Protein AF-A0A0D0SG64-F1 (afdb_monomer_lite)

Foldseek 3Di:
DVVVVVLVVQQPKKKAFPDDPVLLQVVLVVLVCLLVVLVCLLVVLVPQPAPCCVPPQLVVLSVVLVVLSVQLVQLSVLSNPDDSTDGSCSCCSHLVSNLVSLVVSLVSLVSSLVVLVVVCVVCVVPPRVPSSVVSNVSSVVSNVSSVVVVVVSCVRGVDIDIDD

Radius of gyration: 18.89 Å; chains: 1; bounding box: 47×32×50 Å

Secondary structure (DSSP, 8-state):
-HHHHHHHHHHH-EEE-SS-HHHHHHHHHHHHHHHHHHHHHHHHHHT---GGGGSHHHHHHHHHTHHHHHHHHHHHHHHHHS-SEEEHHHHHHTHHHHHHHHHHHHHHHHHHHHHHHHHHHHTTTSS-HHHHHHHHHHHHHHHHHHHHHHHHHHHHHTT-EEE-

pLDDT: mean 91.22, std 10.04, range [53.56, 98.69]

Sequence (164 aa):
MYRFLNQDLDDLNIYVLNMNQEEKKKSARGNLIYVTGIAILHIAAGFLNQPSSRTFYVVYPYLIVFLPLIYAFLGVVTYYSATTRMSGRQYREGIQRIRRSLLGIMVLKVIGMLLDIVYLIRNFYQGFMEMEIIYLAFHILVIFGIILYGRYYDKTFTNIQIES

Structure (mmCIF, N/CA/C/O backbone):
data_AF-A0A0D0SG64-F1
#
_entry.id   AF-A0A0D0SG64-F1
#
loop_
_atom_site.group_PDB
_atom_site.id
_atom_site.type_symbol
_atom_site.label_atom_id
_atom_site.label_alt_id
_atom_site.label_comp_id
_atom_site.label_asym_id
_atom_site.label_entity_id
_atom_site.label_seq_id
_atom_site.pdbx_PDB_ins_code
_atom_site.Cartn_x
_atom_site.Cartn_y
_atom_site.Cartn_z
_atom_site.occupancy
_atom_site.B_iso_or_equiv
_atom_site.auth_seq_id
_atom_site.auth_comp_id
_atom_site.auth_asym_id
_atom_site.auth_atom_id
_atom_site.pdbx_PDB_model_num
ATOM 1 N N . MET A 1 1 ? -24.611 -19.776 -2.824 1.00 56.31 1 MET A N 1
ATOM 2 C CA . MET A 1 1 ? -25.443 -20.045 -1.630 1.00 56.31 1 MET A CA 1
ATOM 3 C C . MET A 1 1 ? -24.602 -20.209 -0.362 1.00 56.31 1 MET A C 1
ATOM 5 O O . MET A 1 1 ? -24.783 -19.423 0.550 1.00 56.31 1 MET A O 1
ATOM 9 N N . TYR A 1 2 ? -23.605 -21.106 -0.330 1.00 53.56 2 TYR A N 1
ATOM 10 C CA . TYR A 1 2 ? -22.761 -21.349 0.861 1.00 53.56 2 TYR A CA 1
ATOM 11 C C . TYR A 1 2 ? -21.997 -20.111 1.389 1.00 53.56 2 TYR A C 1
ATOM 13 O O . TYR A 1 2 ? -21.959 -19.861 2.586 1.00 53.56 2 TYR A O 1
ATOM 21 N N . ARG A 1 3 ? -21.437 -19.281 0.493 1.00 54.16 3 ARG A N 1
ATOM 22 C CA . ARG A 1 3 ? -20.692 -18.059 0.864 1.00 54.16 3 ARG A CA 1
ATOM 23 C C . ARG A 1 3 ? -21.576 -16.931 1.416 1.00 54.16 3 ARG A C 1
ATOM 25 O O . ARG A 1 3 ? -21.078 -16.119 2.179 1.00 54.16 3 ARG A O 1
ATOM 32 N N . PHE A 1 4 ? -22.852 -16.896 1.025 1.00 58.41 4 PHE A N 1
ATOM 33 C CA . PHE A 1 4 ? -23.814 -15.905 1.518 1.00 58.41 4 PHE A CA 1
ATOM 34 C C . PHE A 1 4 ? -24.265 -16.259 2.939 1.00 58.41 4 PHE A C 1
ATOM 36 O O . PHE A 1 4 ? -24.149 -15.427 3.825 1.00 58.41 4 PHE A O 1
ATOM 43 N N . LEU A 1 5 ? -24.600 -17.531 3.188 1.00 61.16 5 LEU A N 1
ATOM 44 C CA . LEU A 1 5 ? -24.952 -18.021 4.528 1.00 61.16 5 LEU A CA 1
ATOM 45 C C . LEU A 1 5 ? -23.826 -17.807 5.553 1.00 61.16 5 LEU A C 1
ATOM 47 O O . LEU A 1 5 ? -24.082 -17.384 6.674 1.00 61.16 5 LEU A O 1
ATOM 51 N N . ASN A 1 6 ? -22.569 -18.043 5.163 1.00 62.53 6 ASN A N 1
ATOM 52 C CA . ASN A 1 6 ? -21.426 -17.790 6.047 1.00 62.53 6 ASN A CA 1
ATOM 53 C C . ASN A 1 6 ? -21.187 -16.295 6.305 1.00 62.53 6 ASN A C 1
ATOM 55 O O . ASN A 1 6 ? -20.667 -15.926 7.351 1.00 62.53 6 ASN A O 1
ATOM 59 N N . GLN A 1 7 ? -21.543 -15.433 5.351 1.00 62.56 7 GLN A N 1
ATOM 60 C CA . GLN A 1 7 ? -21.392 -13.990 5.499 1.00 62.56 7 GLN A CA 1
ATOM 61 C C . GLN A 1 7 ? -22.436 -13.415 6.462 1.00 62.56 7 GLN A C 1
ATOM 63 O O . GLN A 1 7 ? -22.083 -12.550 7.262 1.00 62.56 7 GLN A O 1
ATOM 68 N N . ASP A 1 8 ? -23.665 -13.934 6.415 1.00 63.44 8 ASP A N 1
ATOM 69 C CA . ASP A 1 8 ? -24.735 -13.589 7.356 1.00 63.44 8 ASP A CA 1
ATOM 70 C C . ASP A 1 8 ? -24.389 -14.054 8.781 1.00 63.44 8 ASP A C 1
ATOM 72 O O . ASP A 1 8 ? -24.575 -13.310 9.740 1.00 63.44 8 ASP A O 1
ATOM 76 N N . LEU A 1 9 ? -23.798 -15.247 8.918 1.00 64.25 9 LEU A N 1
ATOM 77 C CA . LEU A 1 9 ? -23.287 -15.765 10.192 1.00 64.25 9 LEU A CA 1
ATOM 78 C C . LEU A 1 9 ? -22.116 -14.933 10.742 1.00 64.25 9 LEU A C 1
ATOM 80 O O . LEU A 1 9 ? -22.098 -14.607 11.925 1.00 64.25 9 LEU A O 1
ATOM 84 N N . ASP A 1 10 ? -21.163 -14.531 9.895 1.00 68.38 10 ASP A N 1
ATOM 85 C CA . ASP A 1 10 ? -20.060 -13.661 10.319 1.00 68.38 10 ASP A CA 1
ATOM 86 C C . ASP A 1 10 ? -20.539 -12.264 10.731 1.00 68.38 10 ASP A C 1
ATOM 88 O O . ASP A 1 10 ? -19.875 -11.611 11.531 1.00 68.38 10 ASP A O 1
ATOM 92 N N . ASP A 1 11 ? -21.647 -11.766 10.175 1.00 73.06 11 ASP A N 1
ATOM 93 C CA . ASP A 1 11 ? -22.218 -10.467 10.550 1.00 73.06 11 ASP A CA 1
ATOM 94 C C . ASP A 1 11 ? -22.921 -10.473 11.908 1.00 73.06 11 ASP A C 1
ATOM 96 O O . ASP A 1 11 ? -23.037 -9.409 12.521 1.00 73.06 11 ASP A O 1
ATOM 100 N N . LEU A 1 12 ? -23.308 -11.651 12.399 1.00 77.56 12 LEU A N 1
ATOM 101 C CA . LEU A 1 12 ? -23.814 -11.841 13.758 1.00 77.56 12 LEU A CA 1
ATOM 102 C C . LEU A 1 12 ? -22.682 -11.862 14.799 1.00 77.56 12 LEU A C 1
ATOM 104 O O . LEU A 1 12 ? -22.905 -11.466 15.940 1.00 77.56 12 LEU A O 1
ATOM 108 N N . ASN A 1 13 ? -21.465 -12.246 14.401 1.00 85.50 13 ASN A N 1
ATOM 109 C CA . ASN A 1 13 ? -20.309 -12.291 15.293 1.00 85.50 13 ASN A CA 1
ATOM 110 C C . ASN A 1 13 ? -19.803 -10.886 15.663 1.00 85.50 13 ASN A C 1
ATOM 112 O O . ASN A 1 13 ? -19.641 -9.997 14.813 1.00 85.50 13 ASN A O 1
ATOM 116 N N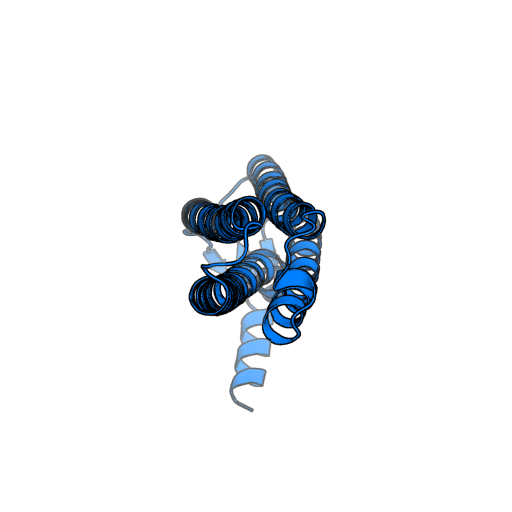 . ILE A 1 14 ? -19.454 -10.713 16.939 1.00 88.06 14 ILE A N 1
ATOM 117 C CA . ILE A 1 14 ? -18.793 -9.514 17.457 1.00 88.06 14 ILE A CA 1
ATOM 118 C C . ILE A 1 14 ? -17.302 -9.808 17.627 1.00 88.06 14 ILE A C 1
ATOM 120 O O . ILE A 1 14 ? -16.891 -10.686 18.382 1.00 88.06 14 ILE A O 1
ATOM 124 N N . TYR A 1 15 ? -16.474 -9.028 16.940 1.00 89.25 15 TYR A N 1
ATOM 125 C CA . TYR A 1 15 ? -15.021 -9.103 17.019 1.00 89.25 15 TYR A CA 1
ATOM 126 C C . TYR A 1 15 ? -14.516 -8.094 18.044 1.00 89.25 15 TYR A C 1
ATOM 128 O O . TYR A 1 15 ? -14.565 -6.879 17.825 1.00 89.25 15 TYR A O 1
ATOM 136 N N . VAL A 1 16 ? -14.007 -8.592 19.165 1.00 90.94 16 VAL A N 1
ATOM 137 C CA . VAL A 1 16 ? -13.481 -7.766 20.250 1.00 90.94 16 VAL A CA 1
ATOM 138 C C . VAL A 1 16 ? -11.969 -7.668 20.129 1.00 90.94 16 VAL A C 1
ATOM 140 O O . VAL A 1 16 ? -11.231 -8.651 20.231 1.00 90.94 16 VAL A O 1
ATOM 143 N N . LEU A 1 17 ? -11.498 -6.448 19.893 1.00 90.81 17 LEU A N 1
ATOM 144 C CA . LEU A 1 17 ? -10.082 -6.127 19.876 1.00 90.81 17 LEU A CA 1
ATOM 145 C C . LEU A 1 17 ? -9.561 -6.134 21.314 1.00 90.81 17 LEU A C 1
ATOM 147 O O . LEU A 1 17 ? -10.031 -5.354 22.142 1.00 90.81 17 LEU A O 1
ATOM 151 N N . ASN A 1 18 ? -8.563 -6.972 21.595 1.00 89.50 18 ASN A N 1
ATOM 152 C CA . ASN A 1 18 ? -7.887 -7.012 22.893 1.00 89.50 18 ASN A CA 1
ATOM 153 C C . ASN A 1 18 ? -6.914 -5.828 23.049 1.00 89.50 18 ASN A C 1
ATOM 155 O O . ASN A 1 18 ? -5.696 -5.997 23.069 1.00 89.50 18 ASN A O 1
ATOM 159 N N . MET A 1 19 ? -7.459 -4.614 23.039 1.00 90.81 19 MET A N 1
ATOM 160 C CA . MET A 1 19 ? -6.730 -3.359 23.185 1.00 90.81 19 MET A CA 1
ATOM 161 C C . MET A 1 19 ? -7.651 -2.288 23.768 1.00 90.81 19 MET A C 1
ATOM 163 O O . MET A 1 19 ? -8.862 -2.283 23.524 1.00 90.81 19 MET A O 1
ATOM 167 N N . ASN A 1 20 ? -7.086 -1.349 24.518 1.00 91.44 20 ASN A N 1
ATOM 168 C CA . ASN A 1 20 ? -7.840 -0.212 25.035 1.00 91.44 20 ASN A CA 1
ATOM 169 C C . ASN A 1 20 ? -8.108 0.844 23.934 1.00 91.44 20 ASN A C 1
ATOM 171 O O . ASN A 1 20 ? -7.627 0.753 22.801 1.00 91.44 20 ASN A O 1
ATOM 175 N N . GLN A 1 21 ? -8.897 1.876 24.251 1.00 89.06 21 GLN A N 1
ATOM 176 C CA . GLN A 1 21 ? -9.258 2.912 23.270 1.00 89.06 21 GLN A CA 1
ATOM 177 C C . GLN A 1 21 ? -8.055 3.737 22.783 1.00 89.06 21 GLN A C 1
ATOM 179 O O . GLN A 1 21 ? -8.030 4.172 21.628 1.00 89.06 21 GLN A O 1
ATOM 184 N N . GLU A 1 22 ? -7.046 3.956 23.628 1.00 91.50 22 GLU A N 1
ATOM 185 C CA . GLU A 1 22 ? -5.834 4.681 23.236 1.00 91.50 22 GLU A CA 1
ATOM 186 C C . GLU A 1 22 ? -4.975 3.858 22.271 1.00 91.50 22 GLU A C 1
ATOM 188 O O . GLU A 1 22 ? -4.530 4.361 21.236 1.00 91.50 22 GLU A O 1
ATOM 193 N N . GLU A 1 23 ? -4.811 2.568 22.548 1.00 93.31 23 GLU A N 1
ATOM 194 C CA . GLU A 1 23 ? -4.131 1.600 21.690 1.00 93.31 23 GLU A CA 1
ATOM 195 C C . GLU A 1 23 ? -4.853 1.433 20.352 1.00 93.31 23 GLU A C 1
ATOM 197 O O . GLU A 1 23 ? -4.206 1.392 19.301 1.00 93.31 23 GLU A O 1
ATOM 202 N N . LYS A 1 24 ? -6.192 1.443 20.351 1.00 94.06 24 LYS A N 1
ATOM 203 C CA . LYS A 1 24 ? -6.994 1.445 19.122 1.00 94.06 24 LYS A CA 1
ATOM 204 C C . LYS A 1 24 ? -6.756 2.702 18.290 1.00 94.06 24 LYS A C 1
ATOM 206 O O . LYS A 1 24 ? -6.564 2.617 17.078 1.00 94.06 24 LYS A O 1
ATOM 211 N N . LYS A 1 25 ? -6.728 3.886 18.910 1.00 94.00 25 LYS A N 1
ATOM 212 C CA . LYS A 1 25 ? -6.402 5.141 18.203 1.00 94.00 25 LYS A CA 1
ATOM 213 C C . LYS A 1 25 ? -4.975 5.114 17.653 1.00 94.00 25 LYS A C 1
ATOM 215 O O . LYS A 1 25 ? -4.749 5.498 16.503 1.00 94.00 25 LYS A O 1
ATOM 220 N N . LYS A 1 26 ? -4.015 4.614 18.438 1.00 95.19 26 LYS A N 1
ATOM 221 C CA . LYS A 1 26 ? -2.617 4.446 18.017 1.00 95.19 26 LYS A CA 1
ATOM 222 C C . LYS A 1 26 ? -2.504 3.484 16.836 1.00 95.19 26 LYS A C 1
ATOM 224 O O . LYS A 1 26 ? -1.782 3.794 15.891 1.00 95.19 26 LYS A O 1
ATOM 229 N N . SER A 1 27 ? -3.225 2.364 16.852 1.00 95.69 27 SER A N 1
ATOM 230 C CA . SER A 1 27 ? -3.217 1.405 15.746 1.00 95.69 27 SER A CA 1
ATOM 231 C C . SER A 1 27 ? -3.947 1.927 14.511 1.00 95.69 27 SER A C 1
ATOM 233 O O . SER A 1 27 ? -3.489 1.697 13.396 1.00 95.69 27 SER A O 1
ATOM 235 N N . ALA A 1 28 ? -5.021 2.703 14.664 1.00 95.50 28 ALA A N 1
ATOM 236 C CA . ALA A 1 28 ? -5.678 3.368 13.539 1.00 95.50 28 ALA A CA 1
ATOM 237 C C . ALA A 1 28 ? -4.733 4.368 12.855 1.00 95.50 28 ALA A C 1
ATOM 239 O O . ALA A 1 28 ? -4.585 4.344 11.633 1.00 95.50 28 ALA A O 1
ATOM 240 N N . ARG A 1 29 ? -4.004 5.169 13.644 1.00 96.19 29 ARG A N 1
ATOM 241 C CA . ARG A 1 29 ? -2.939 6.045 13.134 1.00 96.19 29 ARG A CA 1
ATOM 242 C C . ARG A 1 29 ? -1.807 5.249 12.481 1.00 96.19 29 ARG A C 1
ATOM 244 O O . ARG A 1 29 ? -1.323 5.654 11.433 1.00 96.19 29 ARG A O 1
ATOM 251 N N . GLY A 1 30 ? -1.413 4.115 13.061 1.00 96.94 30 GLY A N 1
ATOM 252 C CA . GLY A 1 30 ? -0.428 3.206 12.468 1.00 96.94 30 GLY A CA 1
ATOM 253 C C . GLY A 1 30 ? -0.852 2.716 11.082 1.00 96.94 30 GLY A C 1
ATOM 254 O O . GLY A 1 30 ? -0.102 2.870 10.124 1.00 96.94 30 GLY A O 1
ATOM 255 N N . ASN A 1 31 ? -2.081 2.206 10.951 1.00 97.69 31 ASN A N 1
ATOM 256 C CA . ASN A 1 31 ? -2.644 1.786 9.665 1.00 97.69 31 ASN A CA 1
ATOM 257 C C . ASN A 1 31 ? -2.664 2.930 8.641 1.00 97.69 31 ASN A C 1
ATOM 259 O O . ASN A 1 31 ? -2.255 2.725 7.501 1.00 97.69 31 ASN A O 1
ATOM 263 N N . LEU A 1 32 ? -3.076 4.135 9.052 1.00 98.31 32 LEU A N 1
ATOM 264 C CA . LEU A 1 32 ? -3.054 5.313 8.185 1.00 98.31 32 LEU A CA 1
ATOM 265 C C . LEU A 1 32 ? -1.634 5.640 7.704 1.00 98.31 32 LEU A C 1
ATOM 267 O O . LEU A 1 32 ? -1.439 5.850 6.513 1.00 98.31 32 LEU A O 1
ATOM 271 N N . ILE A 1 33 ? -0.641 5.642 8.599 1.00 98.19 33 ILE A N 1
ATOM 272 C CA . ILE A 1 33 ? 0.763 5.912 8.247 1.00 98.19 33 ILE A CA 1
ATOM 273 C C . ILE A 1 33 ? 1.268 4.901 7.216 1.00 98.19 33 ILE A C 1
ATOM 275 O O . ILE A 1 33 ? 1.873 5.305 6.226 1.00 98.19 33 ILE A O 1
ATOM 279 N N . TYR A 1 34 ? 1.000 3.607 7.407 1.00 97.88 34 TYR A N 1
ATOM 280 C CA . TYR A 1 34 ? 1.421 2.584 6.450 1.00 97.88 34 TYR A CA 1
ATOM 281 C C . TYR A 1 34 ? 0.755 2.764 5.085 1.00 97.88 34 TYR A C 1
ATOM 283 O O . TYR A 1 34 ? 1.453 2.803 4.076 1.00 97.88 34 TYR A O 1
ATOM 291 N N . VAL A 1 35 ? -0.573 2.908 5.036 1.00 98.56 35 VAL A N 1
ATOM 292 C CA . VAL A 1 35 ? -1.298 3.061 3.763 1.00 98.56 35 VAL A CA 1
ATOM 293 C C . VAL A 1 35 ? -0.859 4.336 3.036 1.00 98.56 35 VAL A C 1
ATOM 295 O O . VAL A 1 35 ? -0.573 4.285 1.841 1.00 98.56 35 VAL A O 1
ATOM 298 N N . THR A 1 36 ? -0.705 5.451 3.752 1.00 98.69 36 THR A N 1
ATOM 299 C CA . THR A 1 36 ? -0.199 6.711 3.189 1.00 98.69 36 THR A CA 1
ATOM 300 C C . THR A 1 36 ? 1.252 6.594 2.726 1.00 98.69 36 THR A C 1
ATOM 302 O O . THR A 1 36 ? 1.579 7.071 1.645 1.00 98.69 36 THR A O 1
ATOM 305 N N . GLY A 1 37 ? 2.127 5.928 3.482 1.00 98.50 37 GLY A N 1
ATOM 306 C CA . GLY A 1 37 ? 3.517 5.700 3.079 1.00 98.50 37 GLY A CA 1
ATOM 307 C C . GLY A 1 37 ? 3.621 4.884 1.789 1.00 98.50 37 GLY A C 1
ATOM 308 O O . GLY A 1 37 ? 4.352 5.259 0.873 1.00 98.50 37 GLY A O 1
ATOM 309 N N . ILE A 1 38 ? 2.824 3.817 1.670 1.00 98.62 38 ILE A N 1
ATOM 310 C CA . ILE A 1 38 ? 2.717 3.026 0.437 1.00 98.62 38 ILE A CA 1
ATOM 311 C C . ILE A 1 38 ? 2.174 3.872 -0.722 1.00 98.62 38 ILE A C 1
ATOM 313 O O . ILE A 1 38 ? 2.702 3.784 -1.832 1.00 98.62 38 ILE A O 1
ATOM 317 N N . ALA A 1 39 ? 1.166 4.717 -0.475 1.00 98.56 39 ALA A N 1
ATOM 318 C CA . ALA A 1 39 ? 0.624 5.632 -1.478 1.00 98.56 39 ALA A CA 1
ATOM 319 C C . ALA A 1 39 ? 1.689 6.608 -1.995 1.00 98.56 39 ALA A C 1
ATOM 321 O O . ALA A 1 39 ? 1.865 6.731 -3.204 1.00 98.56 39 ALA A O 1
ATOM 322 N N . ILE A 1 40 ? 2.431 7.254 -1.090 1.00 98.56 40 ILE A N 1
ATOM 323 C CA . ILE A 1 40 ? 3.489 8.214 -1.428 1.00 98.56 40 ILE A CA 1
ATOM 324 C C . ILE A 1 40 ? 4.568 7.543 -2.272 1.00 98.56 40 ILE A C 1
ATOM 326 O O . ILE A 1 40 ? 4.907 8.066 -3.327 1.00 98.56 40 ILE A O 1
ATOM 330 N N . LEU A 1 41 ? 5.071 6.374 -1.858 1.00 98.19 41 LEU A N 1
ATOM 331 C CA . LEU A 1 41 ? 6.075 5.637 -2.632 1.00 98.19 41 LEU A CA 1
ATOM 332 C C . LEU A 1 41 ? 5.560 5.277 -4.029 1.00 98.19 41 LEU A C 1
ATOM 334 O O . LEU A 1 41 ? 6.269 5.436 -5.019 1.00 98.19 41 LEU A O 1
ATOM 338 N N . HIS A 1 42 ? 4.315 4.811 -4.131 1.00 97.81 42 HIS A N 1
ATOM 339 C CA . HIS A 1 42 ? 3.736 4.451 -5.418 1.00 97.81 42 HIS A CA 1
ATOM 340 C C . HIS A 1 42 ? 3.533 5.658 -6.343 1.00 97.81 42 HIS A C 1
ATOM 342 O O . HIS A 1 42 ? 3.807 5.554 -7.540 1.00 97.81 42 HIS A O 1
ATOM 348 N N . ILE A 1 43 ? 3.062 6.780 -5.802 1.00 97.56 43 ILE A N 1
ATOM 349 C CA . ILE A 1 43 ? 2.854 8.027 -6.539 1.00 97.56 43 ILE A CA 1
ATOM 350 C C . ILE A 1 43 ? 4.202 8.615 -6.969 1.00 97.56 43 ILE A C 1
ATOM 352 O O . ILE A 1 43 ? 4.362 8.950 -8.137 1.00 97.56 43 ILE A O 1
ATOM 356 N N . ALA A 1 44 ? 5.190 8.656 -6.070 1.00 96.94 44 ALA A N 1
ATOM 357 C CA . ALA A 1 44 ? 6.549 9.114 -6.357 1.00 96.94 44 ALA A CA 1
ATOM 358 C C . ALA A 1 44 ? 7.180 8.347 -7.528 1.00 96.94 44 ALA A C 1
ATOM 360 O O . ALA A 1 44 ? 7.766 8.961 -8.414 1.00 96.94 44 ALA A O 1
ATOM 361 N N . ALA A 1 45 ? 6.969 7.029 -7.599 1.00 94.88 45 ALA A N 1
ATOM 362 C CA . ALA A 1 45 ? 7.424 6.220 -8.727 1.00 94.88 45 ALA A CA 1
ATOM 363 C C . ALA A 1 45 ? 6.815 6.650 -10.077 1.00 94.88 45 ALA A C 1
ATOM 365 O O . ALA A 1 45 ? 7.440 6.453 -11.109 1.00 94.88 45 ALA A O 1
ATOM 366 N N . GLY A 1 46 ? 5.608 7.227 -10.092 1.00 92.19 46 GLY A N 1
ATOM 367 C CA . GLY A 1 46 ? 4.972 7.729 -11.318 1.00 92.19 46 GLY A CA 1
ATOM 368 C C . GLY A 1 46 ? 5.477 9.090 -11.784 1.00 92.19 46 GLY A C 1
ATOM 369 O O . GLY A 1 46 ? 5.249 9.455 -12.931 1.00 92.19 46 GLY A O 1
ATOM 370 N N . PHE A 1 47 ? 6.160 9.837 -10.914 1.00 93.50 47 PHE A N 1
ATOM 371 C CA . PHE A 1 47 ? 6.850 11.069 -11.300 1.00 93.50 47 PHE A CA 1
ATOM 372 C C . PHE A 1 47 ? 8.203 10.797 -11.962 1.00 93.50 47 PHE A C 1
ATOM 374 O O . PHE A 1 47 ? 8.802 11.711 -12.530 1.00 93.50 47 PHE A O 1
ATOM 381 N N . LEU A 1 48 ? 8.687 9.553 -11.907 1.00 90.94 48 LEU A N 1
ATOM 382 C CA . LEU A 1 48 ? 9.835 9.141 -12.697 1.00 90.94 48 LEU A CA 1
ATOM 383 C C . LEU A 1 48 ? 9.432 9.133 -14.175 1.00 90.94 48 LEU A C 1
ATOM 385 O O . LEU A 1 48 ? 8.381 8.627 -14.560 1.00 90.94 48 LEU A O 1
ATOM 389 N N . ASN A 1 49 ? 10.270 9.741 -15.010 1.00 87.25 49 ASN A N 1
ATOM 390 C CA . ASN A 1 49 ? 10.078 9.787 -16.457 1.00 87.25 49 ASN A CA 1
ATOM 391 C C . ASN A 1 49 ? 10.946 8.718 -17.133 1.00 87.25 49 ASN A C 1
ATOM 393 O O . ASN A 1 49 ? 11.734 9.014 -18.034 1.00 87.25 49 ASN A O 1
ATOM 397 N N . GLN A 1 50 ? 10.854 7.474 -16.660 1.00 89.44 50 GLN A N 1
ATOM 398 C CA . GLN A 1 50 ? 11.602 6.364 -17.239 1.00 89.44 50 GLN A CA 1
ATOM 399 C C . GLN A 1 50 ? 11.026 5.965 -18.612 1.00 89.44 50 GLN A C 1
ATOM 401 O O . GLN A 1 50 ? 9.816 6.093 -18.835 1.00 89.44 50 GLN A O 1
ATOM 406 N N . PRO A 1 51 ? 11.851 5.499 -19.563 1.00 89.06 51 PRO A N 1
ATOM 407 C CA . PRO A 1 51 ? 11.397 5.054 -20.883 1.00 89.06 51 PRO A CA 1
ATOM 408 C C . PRO A 1 51 ? 10.233 4.047 -20.864 1.00 89.06 51 PRO A C 1
ATOM 410 O O . PRO A 1 51 ? 9.271 4.215 -21.623 1.00 89.06 51 PRO A O 1
ATOM 413 N N . SER A 1 52 ? 10.270 3.067 -19.957 1.00 87.56 52 SER A N 1
ATOM 414 C CA . SER A 1 52 ? 9.283 1.993 -19.812 1.00 87.56 52 SER A CA 1
ATOM 415 C C . SER A 1 52 ? 7.871 2.497 -19.513 1.00 87.56 52 SER A C 1
ATOM 417 O O . SER A 1 52 ? 6.898 1.855 -19.910 1.00 87.56 52 SER A O 1
ATOM 419 N N . SER A 1 53 ? 7.733 3.703 -18.948 1.00 89.06 53 SER A N 1
ATOM 420 C CA . SER A 1 53 ? 6.445 4.369 -18.690 1.00 89.06 53 SER A CA 1
ATOM 421 C C . SER A 1 53 ? 5.614 4.657 -19.947 1.00 89.06 53 SER A C 1
ATOM 423 O O . SER A 1 53 ? 4.441 4.996 -19.844 1.00 89.06 53 SER A O 1
ATOM 425 N N . ARG A 1 54 ? 6.185 4.527 -21.150 1.00 89.19 54 ARG A N 1
ATOM 426 C CA . ARG A 1 54 ? 5.458 4.652 -22.430 1.00 89.19 54 ARG A CA 1
ATOM 427 C C . ARG A 1 54 ? 4.985 3.306 -22.974 1.00 89.19 54 ARG A C 1
ATOM 429 O O . ARG A 1 54 ? 4.364 3.242 -24.031 1.00 89.19 54 ARG A O 1
ATOM 436 N N . THR A 1 55 ? 5.282 2.226 -22.261 1.00 91.94 55 THR A N 1
ATOM 437 C CA . THR A 1 55 ? 5.004 0.865 -22.698 1.00 91.94 55 THR A CA 1
ATOM 438 C C . THR A 1 55 ? 3.751 0.340 -22.021 1.00 91.94 55 THR A C 1
ATOM 440 O O . THR A 1 55 ? 3.668 0.282 -20.795 1.00 91.94 55 THR A O 1
ATOM 443 N N . PHE A 1 56 ? 2.785 -0.099 -22.833 1.00 91.12 56 PHE A N 1
ATOM 444 C CA . PHE A 1 56 ? 1.479 -0.590 -22.381 1.00 91.12 56 PHE A CA 1
ATOM 445 C C . PHE A 1 56 ? 1.591 -1.528 -21.169 1.00 91.12 56 PHE A C 1
ATOM 447 O O . PHE A 1 56 ? 1.026 -1.262 -20.111 1.00 91.12 56 PHE A O 1
ATOM 454 N N . TYR A 1 57 ? 2.375 -2.600 -21.282 1.00 89.81 57 TYR A N 1
ATOM 455 C CA . TYR A 1 57 ? 2.425 -3.629 -20.245 1.00 89.81 57 TYR A CA 1
ATOM 456 C C . TYR A 1 57 ? 3.069 -3.160 -18.929 1.00 89.81 57 TYR A C 1
ATOM 458 O O . TYR A 1 57 ? 2.913 -3.843 -17.928 1.00 89.81 57 TYR A O 1
ATOM 466 N N . VAL A 1 58 ? 3.742 -2.006 -18.887 1.00 92.00 58 VAL A N 1
ATOM 467 C CA . VAL A 1 58 ? 4.273 -1.409 -17.646 1.00 92.00 58 VAL A CA 1
ATOM 468 C C . VAL A 1 58 ? 3.261 -0.435 -17.036 1.00 92.00 58 VAL A C 1
ATOM 470 O O . VAL A 1 58 ? 3.009 -0.458 -15.829 1.00 92.00 58 VAL A O 1
ATOM 473 N N . VAL A 1 59 ? 2.604 0.371 -17.875 1.00 93.69 59 VAL A N 1
ATOM 474 C CA . VAL A 1 59 ? 1.653 1.406 -17.438 1.00 93.69 59 VAL A CA 1
ATOM 475 C C . VAL A 1 59 ? 0.406 0.819 -16.784 1.00 93.69 59 VAL A C 1
ATOM 477 O O . VAL A 1 59 ? -0.033 1.313 -15.747 1.00 93.69 59 VAL A O 1
ATOM 480 N N . TYR A 1 60 ? -0.184 -0.236 -17.348 1.00 94.00 60 TYR A N 1
ATOM 481 C CA . TYR A 1 60 ? -1.440 -0.771 -16.808 1.00 94.00 60 TYR A CA 1
ATOM 482 C C . TYR A 1 60 ? -1.291 -1.365 -15.404 1.00 94.00 60 TYR A C 1
ATOM 484 O O . TYR A 1 60 ? -2.075 -0.984 -14.533 1.00 94.00 60 TYR A O 1
ATOM 492 N N . PRO A 1 61 ? -0.294 -2.223 -15.113 1.00 94.12 61 PRO A N 1
ATOM 493 C CA . PRO A 1 61 ? -0.041 -2.662 -13.744 1.00 94.12 61 PRO A CA 1
ATOM 494 C C . PRO A 1 61 ? 0.160 -1.496 -12.773 1.00 94.12 61 PRO A C 1
ATOM 496 O O . PRO A 1 61 ? -0.363 -1.544 -11.662 1.00 94.12 61 PRO A O 1
ATOM 499 N N . TYR A 1 62 ? 0.855 -0.433 -13.196 1.00 95.31 62 TYR A N 1
ATOM 500 C CA . TYR A 1 62 ? 1.007 0.781 -12.396 1.00 95.31 62 TYR A CA 1
ATOM 501 C C . TYR A 1 62 ? -0.351 1.433 -12.084 1.00 95.31 62 TYR A C 1
ATOM 503 O O . TYR A 1 62 ? -0.640 1.691 -10.919 1.00 95.31 62 TYR A O 1
ATOM 511 N N . LEU A 1 63 ? -1.213 1.641 -13.083 1.00 96.75 63 LEU A N 1
ATOM 512 C CA . LEU A 1 63 ? -2.523 2.277 -12.892 1.00 96.75 63 LEU A CA 1
ATOM 513 C C . LEU A 1 63 ? -3.486 1.424 -12.055 1.00 96.75 63 LEU A C 1
ATOM 515 O O . LEU A 1 63 ? -4.227 1.946 -11.222 1.00 96.75 63 LEU A O 1
ATOM 519 N N . ILE A 1 64 ? -3.470 0.103 -12.238 1.00 97.75 64 ILE A N 1
ATOM 520 C CA . ILE A 1 64 ? -4.380 -0.807 -11.530 1.00 97.75 64 ILE A CA 1
ATOM 521 C C . ILE A 1 64 ? -4.109 -0.800 -10.020 1.00 97.75 64 ILE A C 1
ATOM 523 O O . ILE A 1 64 ? -5.041 -1.015 -9.252 1.00 97.75 64 ILE A O 1
ATOM 527 N N . VAL A 1 65 ? -2.886 -0.493 -9.568 1.00 98.19 65 VAL A N 1
ATOM 528 C CA . VAL A 1 65 ? -2.539 -0.409 -8.136 1.00 98.19 65 VAL A CA 1
ATOM 529 C C . VAL A 1 65 ? -3.336 0.674 -7.393 1.00 98.19 65 VAL A C 1
ATOM 531 O O . VAL A 1 65 ? -3.600 0.510 -6.199 1.00 98.19 65 VAL A O 1
ATOM 534 N N . PHE A 1 66 ? -3.800 1.733 -8.065 1.00 98.00 66 PHE A N 1
ATOM 535 C CA . PHE A 1 66 ? -4.627 2.756 -7.417 1.00 98.00 66 PHE A CA 1
ATOM 536 C C . PHE A 1 66 ? -5.967 2.206 -6.908 1.00 98.00 66 PHE A C 1
ATOM 538 O O . PHE A 1 66 ? -6.460 2.673 -5.883 1.00 98.00 66 PHE A O 1
ATOM 545 N N . LEU A 1 67 ? -6.533 1.175 -7.547 1.00 97.88 67 LEU A N 1
ATOM 546 C CA . LEU A 1 67 ? -7.790 0.558 -7.107 1.00 97.88 67 LEU A CA 1
ATOM 547 C C . LEU A 1 67 ? -7.678 -0.068 -5.703 1.00 97.88 67 LEU A C 1
ATOM 549 O O . LEU A 1 67 ? -8.379 0.391 -4.798 1.00 97.88 67 LEU A O 1
ATOM 553 N N . PRO A 1 68 ? -6.811 -1.072 -5.450 1.00 98.19 68 PRO A N 1
ATOM 554 C CA . PRO A 1 68 ? -6.626 -1.596 -4.103 1.00 98.19 68 PRO A CA 1
ATOM 555 C C . PRO A 1 68 ? -6.086 -0.531 -3.138 1.00 98.19 68 PRO A C 1
ATOM 557 O O . PRO A 1 68 ? -6.408 -0.583 -1.955 1.00 98.19 68 PRO A O 1
ATOM 560 N N . LEU A 1 69 ? -5.341 0.479 -3.600 1.00 98.38 69 LEU A N 1
ATOM 561 C CA . LEU A 1 69 ? -4.916 1.578 -2.729 1.00 98.38 69 LEU A CA 1
ATOM 562 C C . LEU A 1 69 ? -6.109 2.380 -2.178 1.00 98.38 69 LEU A C 1
ATOM 564 O O . LEU A 1 69 ? -6.174 2.623 -0.973 1.00 98.38 69 LEU A O 1
ATOM 568 N N . ILE A 1 70 ? -7.093 2.714 -3.019 1.00 98.44 70 ILE A N 1
ATOM 569 C CA . ILE A 1 70 ? -8.346 3.357 -2.589 1.00 98.44 70 ILE A CA 1
ATOM 570 C C . ILE A 1 70 ? -9.089 2.465 -1.584 1.00 98.44 70 ILE A C 1
ATOM 572 O O . ILE A 1 70 ? -9.502 2.939 -0.524 1.00 98.44 70 ILE A O 1
ATOM 576 N N . TYR A 1 71 ? -9.212 1.162 -1.859 1.00 98.19 71 TYR A N 1
ATOM 577 C CA . TYR A 1 71 ? -9.856 0.228 -0.927 1.00 98.19 71 TYR A CA 1
ATOM 578 C C . TYR A 1 71 ? -9.124 0.116 0.416 1.00 98.19 71 TYR A C 1
ATOM 580 O O . TYR A 1 71 ? -9.781 -0.023 1.452 1.00 98.19 71 TYR A O 1
ATOM 588 N N . ALA A 1 72 ? -7.793 0.225 0.432 1.00 98.50 72 ALA A N 1
ATOM 589 C CA . ALA A 1 72 ? -7.020 0.275 1.667 1.00 98.50 72 ALA A CA 1
ATOM 590 C C . ALA A 1 72 ? -7.375 1.522 2.494 1.00 98.50 72 ALA A C 1
ATOM 592 O O . ALA A 1 72 ? -7.644 1.393 3.688 1.00 98.50 72 ALA A O 1
ATOM 593 N N . PHE A 1 73 ? -7.472 2.704 1.874 1.00 98.50 73 PHE A N 1
ATOM 594 C CA . PHE A 1 73 ? -7.906 3.928 2.561 1.00 98.50 73 PHE A CA 1
ATOM 595 C C . PHE A 1 73 ? -9.338 3.832 3.097 1.00 98.50 73 PHE A C 1
ATOM 597 O O . PHE A 1 73 ? -9.580 4.189 4.250 1.00 98.50 73 PHE A O 1
ATOM 604 N N . LEU A 1 74 ? -10.278 3.285 2.320 1.00 98.25 74 LEU A N 1
ATOM 605 C CA . LEU A 1 74 ? -11.645 3.036 2.799 1.00 98.25 74 LEU A CA 1
ATOM 606 C C . LEU A 1 74 ? -11.661 2.097 4.014 1.00 98.25 74 LEU A C 1
ATOM 608 O O . LEU A 1 74 ? -12.452 2.286 4.941 1.00 98.25 74 LEU A O 1
ATOM 612 N N . GLY A 1 75 ? -10.768 1.105 4.035 1.00 97.94 75 GLY A N 1
ATOM 613 C CA . GLY A 1 75 ? -10.573 0.240 5.194 1.00 97.94 75 GLY A CA 1
ATOM 614 C C . GLY A 1 75 ? -10.051 0.995 6.418 1.00 97.94 75 GLY A C 1
ATOM 615 O O . GLY A 1 75 ? -10.562 0.798 7.519 1.00 97.94 75 GLY A O 1
ATOM 616 N N . VAL A 1 76 ? -9.101 1.920 6.238 1.00 97.94 76 VAL A N 1
ATOM 617 C CA . VAL A 1 76 ? -8.606 2.788 7.323 1.00 97.94 76 VAL A CA 1
ATOM 618 C C . VAL A 1 76 ? -9.729 3.647 7.898 1.00 97.94 76 VAL A C 1
ATOM 620 O O . VAL A 1 76 ? -9.870 3.701 9.117 1.00 97.94 76 VAL A O 1
ATOM 623 N N . VAL A 1 77 ? -10.553 4.270 7.050 1.00 97.88 77 VAL A N 1
ATOM 624 C CA . VAL A 1 77 ? -11.698 5.087 7.491 1.00 97.88 77 VAL A CA 1
ATOM 625 C C . VAL A 1 77 ? -12.689 4.242 8.290 1.00 97.88 77 VAL A C 1
ATOM 627 O O . VAL A 1 77 ? -13.040 4.606 9.411 1.00 97.88 77 VAL A O 1
ATOM 630 N N . THR A 1 78 ? -13.065 3.074 7.761 1.00 96.81 78 THR A N 1
ATOM 631 C CA . THR A 1 78 ? -13.997 2.148 8.425 1.00 96.81 78 THR A CA 1
ATOM 632 C C . THR A 1 78 ? -13.462 1.707 9.789 1.00 96.81 78 THR A C 1
ATOM 634 O O . THR A 1 78 ? -14.179 1.742 10.791 1.00 96.81 78 THR A O 1
ATOM 637 N N . TYR A 1 79 ? -12.176 1.347 9.857 1.00 96.50 79 TYR A N 1
ATOM 638 C CA . TYR A 1 79 ? -11.523 0.975 11.108 1.00 96.50 79 TYR A CA 1
ATOM 639 C C . TYR A 1 79 ? -11.450 2.150 12.089 1.00 96.50 79 TYR A C 1
ATOM 641 O O . TYR A 1 79 ? -11.701 1.977 13.280 1.00 96.50 79 TYR A O 1
ATOM 649 N N . TYR A 1 80 ? -11.152 3.361 11.615 1.00 95.19 80 TYR A N 1
ATOM 650 C CA . TYR A 1 80 ? -11.084 4.558 12.450 1.00 95.19 80 TYR A CA 1
ATOM 651 C C . TYR A 1 80 ? -12.432 4.878 13.106 1.00 95.19 80 TYR A C 1
ATOM 653 O O . TYR A 1 80 ? -12.454 5.166 14.302 1.00 95.19 80 TYR A O 1
ATOM 661 N N . SER A 1 81 ? -13.541 4.740 12.375 1.00 93.44 81 SER A N 1
ATOM 662 C CA .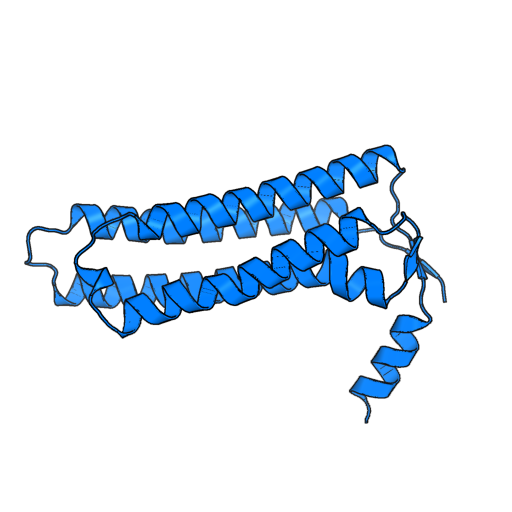 SER A 1 81 ? -14.895 4.969 12.900 1.00 93.44 81 SER A CA 1
ATOM 663 C C . SER A 1 81 ? -15.418 3.868 13.827 1.00 93.44 81 SER A C 1
ATOM 6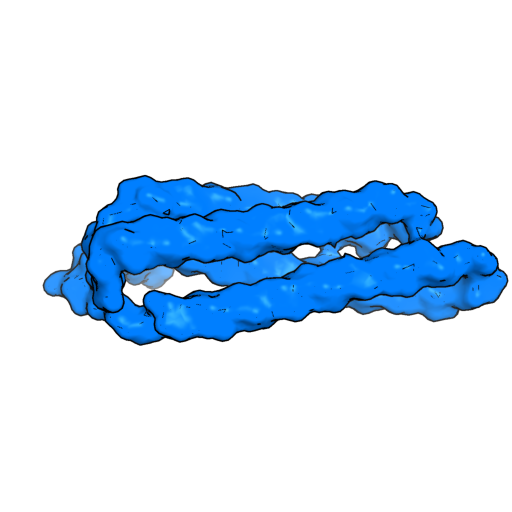65 O O . SER A 1 81 ? -16.352 4.107 14.585 1.00 93.44 81 SER A O 1
ATOM 667 N N . ALA A 1 82 ? -14.849 2.661 13.775 1.00 93.06 82 ALA A N 1
ATOM 668 C CA . ALA A 1 82 ? -15.316 1.540 14.586 1.00 93.06 82 ALA A CA 1
ATOM 669 C C . ALA A 1 82 ? -14.862 1.640 16.054 1.00 93.06 82 ALA A C 1
ATOM 671 O O . ALA A 1 82 ? -13.831 2.246 16.367 1.00 93.06 82 ALA A O 1
ATOM 672 N N . THR A 1 83 ? -15.606 1.011 16.962 1.00 91.44 83 THR A N 1
ATOM 673 C CA . THR A 1 83 ? -15.196 0.845 18.365 1.00 91.44 83 THR A CA 1
ATOM 674 C C . THR A 1 83 ? -14.275 -0.376 18.510 1.00 91.44 83 THR A C 1
ATOM 676 O O . THR A 1 83 ? -13.952 -1.048 17.532 1.00 91.44 83 THR A O 1
ATOM 679 N N . THR A 1 84 ? -13.821 -0.676 19.730 1.00 91.38 84 THR A N 1
ATOM 680 C CA . THR A 1 84 ? -13.044 -1.896 20.019 1.00 91.38 84 THR A CA 1
ATOM 681 C C . THR A 1 84 ? -13.883 -3.173 19.923 1.00 91.38 84 THR A C 1
ATOM 683 O O . THR A 1 84 ? -13.315 -4.253 19.808 1.00 91.38 84 THR A O 1
ATOM 686 N N . ARG A 1 85 ? -15.217 -3.058 19.935 1.00 92.12 85 ARG A N 1
ATOM 687 C CA . ARG A 1 85 ? -16.171 -4.148 19.697 1.00 92.12 85 ARG A CA 1
ATOM 688 C C . ARG A 1 85 ? -16.761 -3.961 18.303 1.00 92.12 85 ARG A C 1
ATOM 690 O O . ARG A 1 85 ? -17.718 -3.214 18.122 1.00 92.12 85 ARG A O 1
ATOM 697 N N . MET A 1 86 ? -16.133 -4.575 17.311 1.00 91.69 86 MET A N 1
ATOM 698 C CA . MET A 1 86 ? -16.490 -4.413 15.905 1.00 91.69 86 MET A CA 1
ATOM 699 C C . MET A 1 86 ? -17.540 -5.447 15.502 1.00 91.69 86 MET A C 1
ATOM 701 O O . MET A 1 86 ? -17.399 -6.623 15.831 1.00 91.69 86 MET A O 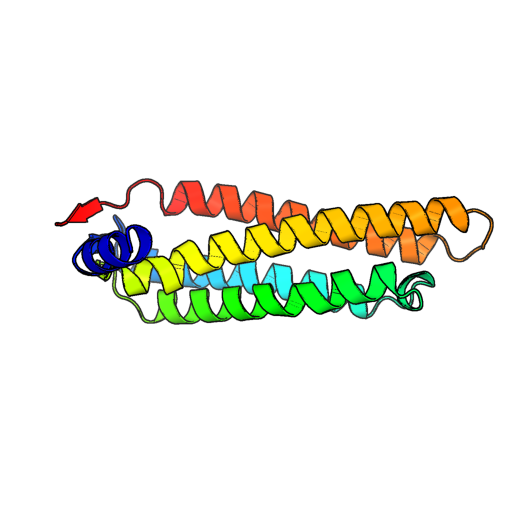1
ATOM 705 N N . SER A 1 87 ? -18.548 -5.049 14.724 1.00 91.81 87 SER A N 1
ATOM 706 C CA . SER A 1 87 ? -19.366 -6.044 14.017 1.00 91.81 87 SER A CA 1
ATOM 707 C C . SER A 1 87 ? -18.524 -6.780 1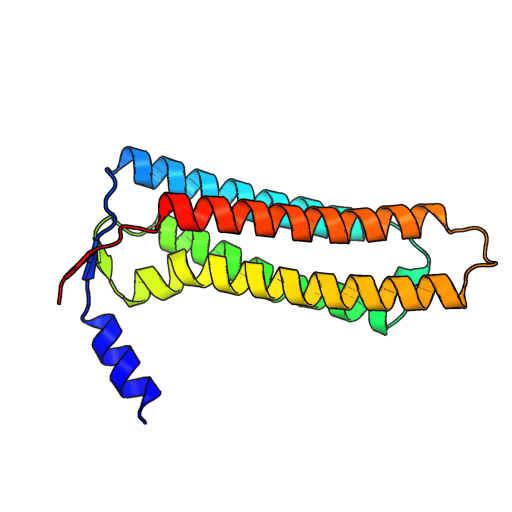2.973 1.00 91.81 87 SER A C 1
ATOM 709 O O . SER A 1 87 ? -17.527 -6.235 12.479 1.00 91.81 87 SER A O 1
ATOM 711 N N . GLY A 1 88 ? -18.932 -7.987 12.574 1.00 89.38 88 GLY A N 1
ATOM 712 C CA . GLY A 1 88 ? -18.251 -8.723 11.507 1.00 89.38 88 GLY A CA 1
ATOM 713 C C . GLY A 1 88 ? -18.053 -7.900 10.240 1.00 89.38 88 GLY A C 1
ATOM 714 O O . GLY A 1 88 ? -16.947 -7.846 9.697 1.00 89.38 88 GLY A O 1
ATOM 715 N N . ARG A 1 89 ? -19.072 -7.145 9.821 1.00 90.25 89 ARG A N 1
ATOM 716 C CA . ARG A 1 89 ? -18.959 -6.204 8.705 1.00 90.25 89 ARG A CA 1
ATOM 717 C C . ARG A 1 89 ? -17.859 -5.169 8.934 1.00 90.25 89 ARG A C 1
ATOM 719 O O . ARG A 1 89 ? -16.986 -5.026 8.082 1.00 90.25 89 ARG A O 1
ATOM 726 N N . GLN A 1 90 ? -17.846 -4.479 10.076 1.00 93.19 90 GLN A N 1
ATOM 727 C CA . GLN A 1 90 ? -16.811 -3.481 10.376 1.00 93.19 90 GLN A CA 1
ATOM 728 C C . GLN A 1 90 ? -15.410 -4.104 10.388 1.00 93.19 90 GLN A C 1
ATOM 730 O O . GLN A 1 90 ? -14.460 -3.493 9.899 1.00 93.19 90 GLN A O 1
ATOM 735 N N . TYR A 1 91 ? -15.265 -5.321 10.911 1.00 93.25 91 TYR A N 1
ATOM 736 C CA . TYR A 1 91 ? -13.993 -6.039 10.929 1.00 93.25 91 TYR A CA 1
ATOM 737 C C . TYR A 1 91 ? -13.508 -6.389 9.511 1.00 93.25 91 TYR A C 1
ATOM 739 O O . TYR A 1 91 ? -12.359 -6.104 9.145 1.00 93.25 91 TYR A O 1
ATOM 747 N N . ARG A 1 92 ? -14.394 -6.945 8.673 1.00 93.31 92 ARG A N 1
ATOM 748 C CA . ARG A 1 92 ? -14.087 -7.332 7.286 1.00 93.31 92 ARG A CA 1
ATOM 749 C C . ARG A 1 92 ? -13.815 -6.128 6.386 1.00 93.31 92 ARG A C 1
ATOM 751 O O . ARG A 1 92 ? -12.908 -6.179 5.549 1.00 93.31 92 ARG A O 1
ATOM 758 N N . GLU A 1 93 ? -14.615 -5.075 6.530 1.00 94.38 93 GLU A N 1
ATOM 759 C CA . GLU A 1 93 ? -14.546 -3.847 5.733 1.00 94.38 93 GLU A CA 1
ATOM 760 C C . GLU A 1 93 ? -13.481 -2.867 6.234 1.00 94.38 93 GLU A C 1
ATOM 762 O O . GLU A 1 93 ? -13.002 -2.057 5.447 1.00 94.38 93 GLU A O 1
ATOM 767 N N . GLY A 1 94 ? -13.078 -2.965 7.502 1.00 95.25 94 GLY A N 1
ATOM 768 C CA . GLY A 1 94 ? -11.991 -2.197 8.100 1.00 95.25 94 GLY A CA 1
ATOM 769 C C . GLY A 1 94 ? -10.663 -2.946 8.040 1.00 95.25 94 GLY A C 1
ATOM 770 O O . GLY A 1 94 ? -9.901 -2.815 7.084 1.00 95.25 94 GLY A O 1
ATOM 771 N N . ILE A 1 95 ? -10.389 -3.759 9.061 1.00 95.31 95 ILE A N 1
ATOM 772 C CA . ILE A 1 95 ? -9.085 -4.403 9.289 1.00 95.31 95 ILE A CA 1
ATOM 773 C C . ILE A 1 95 ? -8.711 -5.353 8.143 1.00 95.31 95 ILE A C 1
ATOM 775 O O . ILE A 1 95 ? -7.640 -5.225 7.540 1.00 95.31 95 ILE A O 1
ATOM 779 N N . GLN A 1 96 ? -9.592 -6.292 7.787 1.00 94.88 96 GLN A N 1
ATOM 780 C CA . GLN A 1 96 ? -9.263 -7.273 6.747 1.00 94.88 96 GLN A CA 1
ATOM 781 C C . GLN A 1 96 ? -9.207 -6.655 5.348 1.00 94.88 96 GLN A C 1
ATOM 783 O O . GLN A 1 96 ? -8.503 -7.171 4.476 1.00 94.88 96 GLN A O 1
ATOM 788 N N . ARG A 1 97 ? -9.965 -5.581 5.093 1.00 97.06 97 ARG A N 1
ATOM 789 C CA . ARG A 1 97 ? -9.928 -4.869 3.811 1.00 97.06 97 ARG A CA 1
ATOM 790 C C . ARG A 1 97 ? -8.560 -4.245 3.590 1.00 97.06 97 ARG A C 1
ATOM 792 O O . ARG A 1 97 ? -8.021 -4.417 2.500 1.00 97.06 97 ARG A O 1
ATOM 799 N N . ILE A 1 98 ? -7.977 -3.602 4.606 1.00 98.12 98 ILE A N 1
ATOM 800 C CA . ILE A 1 98 ? -6.628 -3.025 4.512 1.00 98.12 98 ILE A CA 1
ATOM 801 C C . ILE A 1 98 ? -5.624 -4.123 4.146 1.00 98.12 98 ILE A C 1
ATOM 803 O O . ILE A 1 98 ? -4.958 -4.019 3.118 1.00 98.12 98 ILE A O 1
ATOM 807 N N . ARG A 1 99 ? -5.578 -5.221 4.916 1.00 97.31 99 ARG A N 1
ATOM 808 C CA . ARG A 1 99 ? -4.636 -6.329 4.671 1.00 97.31 99 ARG A CA 1
ATOM 809 C C . ARG A 1 99 ? -4.779 -6.917 3.268 1.00 97.31 99 ARG A C 1
ATOM 811 O O . ARG A 1 99 ? -3.786 -7.042 2.559 1.00 97.31 99 ARG A O 1
ATOM 818 N N . ARG A 1 100 ? -6.001 -7.267 2.854 1.00 97.50 100 ARG A N 1
ATOM 819 C CA . ARG A 1 100 ? -6.254 -7.861 1.528 1.00 97.50 100 ARG A CA 1
ATOM 820 C C . ARG A 1 100 ? -5.898 -6.906 0.395 1.00 97.50 100 ARG A C 1
ATOM 822 O O . ARG A 1 100 ? -5.318 -7.335 -0.596 1.00 97.50 100 ARG A O 1
ATOM 829 N N . SER A 1 101 ? -6.198 -5.621 0.560 1.00 98.50 101 SER A N 1
ATOM 830 C CA . SER A 1 101 ? -5.872 -4.603 -0.439 1.00 98.50 101 SER A CA 1
ATOM 831 C C . SER A 1 101 ? -4.363 -4.427 -0.580 1.00 98.50 101 SER A C 1
ATOM 833 O O . SER A 1 101 ? -3.851 -4.458 -1.694 1.00 98.50 101 SER A O 1
ATOM 835 N N . LEU A 1 102 ? -3.630 -4.336 0.534 1.00 98.38 102 LEU A N 1
ATOM 836 C CA . LEU A 1 102 ? -2.170 -4.242 0.512 1.00 98.38 102 LEU A CA 1
ATOM 837 C C . LEU A 1 102 ? -1.516 -5.505 -0.072 1.00 98.38 102 LEU A C 1
ATOM 839 O O . LEU A 1 102 ? -0.575 -5.390 -0.850 1.00 98.38 102 LEU A O 1
ATOM 843 N N . LEU A 1 103 ? -2.038 -6.704 0.207 1.00 98.06 103 LEU A N 1
ATOM 844 C CA . LEU A 1 103 ? -1.587 -7.930 -0.469 1.00 98.06 103 LEU A CA 1
ATOM 845 C C . LEU A 1 103 ? -1.849 -7.883 -1.984 1.00 98.06 103 LEU A C 1
ATOM 847 O O . LEU A 1 103 ? -0.983 -8.269 -2.765 1.00 98.06 103 LEU A O 1
ATOM 851 N N . GLY A 1 104 ? -2.998 -7.352 -2.411 1.00 98.25 104 GLY A N 1
ATOM 852 C CA . GLY A 1 104 ? -3.287 -7.110 -3.827 1.00 98.25 104 GLY A CA 1
ATOM 853 C C . GLY A 1 104 ? -2.278 -6.158 -4.479 1.00 98.25 104 GLY A C 1
ATOM 854 O O . GLY A 1 104 ? -1.771 -6.449 -5.561 1.00 98.25 104 GLY A O 1
ATOM 855 N N . ILE A 1 105 ? -1.916 -5.066 -3.792 1.00 98.62 105 ILE A N 1
ATOM 856 C CA . ILE A 1 105 ? -0.847 -4.156 -4.235 1.00 98.62 105 ILE A CA 1
ATOM 857 C C . ILE A 1 105 ? 0.477 -4.908 -4.362 1.00 98.62 105 ILE A C 1
ATOM 859 O O . ILE A 1 105 ? 1.151 -4.756 -5.373 1.00 98.62 105 ILE A O 1
ATOM 863 N N . MET A 1 106 ? 0.849 -5.731 -3.379 1.00 98.56 106 MET A N 1
ATOM 864 C CA . MET A 1 106 ? 2.093 -6.505 -3.426 1.00 98.56 106 MET A CA 1
ATOM 865 C C . MET A 1 106 ? 2.154 -7.403 -4.666 1.00 98.56 106 MET A C 1
ATOM 867 O O . MET A 1 106 ? 3.155 -7.375 -5.377 1.00 98.56 106 MET A O 1
ATOM 871 N N . VAL A 1 107 ? 1.085 -8.149 -4.962 1.00 98.25 107 VAL A N 1
ATOM 872 C CA . VAL A 1 107 ? 1.019 -9.011 -6.154 1.00 98.25 107 VAL A CA 1
ATOM 873 C C . VAL A 1 107 ? 1.188 -8.187 -7.432 1.00 98.25 107 VAL A C 1
ATOM 875 O O . VAL A 1 107 ? 2.020 -8.522 -8.273 1.00 98.25 107 VAL A O 1
ATOM 878 N N . LEU A 1 108 ? 0.466 -7.070 -7.560 1.00 98.19 108 LEU A N 1
ATOM 879 C CA . LEU A 1 108 ? 0.596 -6.173 -8.713 1.00 98.19 108 LEU A CA 1
ATOM 880 C C . LEU A 1 108 ? 1.999 -5.568 -8.825 1.00 98.19 108 LEU A C 1
ATOM 882 O O . LEU A 1 108 ? 2.507 -5.395 -9.930 1.00 98.19 108 LEU A O 1
ATOM 886 N N . LYS A 1 109 ? 2.650 -5.272 -7.697 1.00 98.00 109 LYS A N 1
ATOM 887 C CA . LYS A 1 109 ? 4.020 -4.753 -7.674 1.00 98.00 109 LYS A CA 1
ATOM 888 C C . LYS A 1 109 ? 5.037 -5.790 -8.108 1.00 98.00 109 LYS A C 1
ATOM 890 O O . LYS A 1 109 ? 5.953 -5.409 -8.828 1.00 98.00 109 LYS A O 1
ATOM 895 N N . VAL A 1 110 ? 4.858 -7.057 -7.739 1.00 98.25 110 VAL A N 1
ATOM 896 C CA . VAL A 1 110 ? 5.683 -8.166 -8.240 1.00 98.25 110 VAL A CA 1
ATOM 897 C C . VAL A 1 110 ? 5.492 -8.330 -9.747 1.00 98.25 110 VAL A C 1
ATOM 899 O O . VAL A 1 110 ? 6.478 -8.385 -10.472 1.00 98.25 110 VAL A O 1
ATOM 902 N N . ILE A 1 111 ? 4.248 -8.332 -10.237 1.00 97.62 111 ILE A N 1
ATOM 903 C CA . ILE A 1 111 ? 3.961 -8.414 -11.679 1.00 97.62 111 ILE A CA 1
ATOM 904 C C . ILE A 1 111 ? 4.604 -7.240 -12.429 1.00 97.62 111 ILE A C 1
ATOM 906 O O . ILE A 1 111 ? 5.316 -7.457 -13.405 1.00 97.62 111 ILE A O 1
ATOM 910 N N . GLY A 1 112 ? 4.39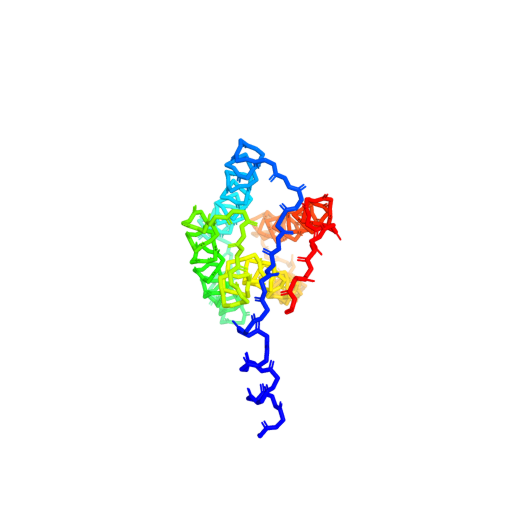9 -6.008 -11.954 1.00 95.94 112 GLY A N 1
ATOM 911 C CA . GLY A 1 112 ? 4.991 -4.811 -12.553 1.00 95.94 112 GLY A CA 1
ATOM 912 C C . GLY A 1 112 ? 6.519 -4.861 -12.571 1.00 95.94 112 GLY A C 1
ATOM 913 O O . GLY A 1 112 ? 7.114 -4.594 -13.605 1.00 95.94 112 GLY A O 1
ATOM 914 N N . MET A 1 113 ? 7.144 -5.306 -11.477 1.00 96.31 113 MET A N 1
ATOM 915 C CA . MET A 1 113 ? 8.597 -5.473 -11.385 1.00 96.31 113 MET A CA 1
ATOM 916 C C . MET A 1 113 ? 9.129 -6.495 -12.400 1.00 96.31 113 MET A C 1
ATOM 918 O O . MET A 1 113 ? 10.141 -6.247 -13.043 1.00 96.31 113 MET A O 1
ATOM 922 N N . LEU A 1 114 ? 8.448 -7.631 -12.587 1.00 96.88 114 LEU A N 1
ATOM 923 C CA . LEU A 1 114 ? 8.844 -8.628 -13.591 1.00 96.88 114 LEU A CA 1
ATOM 924 C C . LEU A 1 114 ? 8.743 -8.072 -15.016 1.00 96.88 114 LEU A C 1
ATOM 926 O O . LEU A 1 114 ? 9.623 -8.312 -15.839 1.00 96.88 114 LEU A O 1
ATOM 930 N N . LEU A 1 115 ? 7.683 -7.319 -15.309 1.00 95.62 115 LEU A N 1
ATOM 931 C CA . LEU A 1 115 ? 7.476 -6.695 -16.616 1.00 95.62 115 LEU A CA 1
ATOM 932 C C . LEU A 1 115 ? 8.508 -5.600 -16.901 1.00 95.62 115 LEU A C 1
ATOM 934 O O . LEU A 1 115 ? 8.971 -5.473 -18.035 1.00 95.62 115 LEU A O 1
ATOM 938 N N . ASP A 1 116 ? 8.907 -4.864 -15.870 1.00 93.25 116 ASP A N 1
ATOM 939 C CA . ASP A 1 116 ? 9.963 -3.862 -15.945 1.00 93.25 116 ASP A CA 1
ATOM 940 C C . ASP A 1 116 ? 11.346 -4.502 -16.165 1.00 93.25 116 ASP A C 1
ATOM 942 O O . ASP A 1 116 ? 12.097 -4.091 -17.046 1.00 93.25 116 ASP A O 1
ATOM 946 N N . ILE A 1 117 ? 11.643 -5.623 -15.495 1.00 94.12 117 ILE A N 1
ATOM 947 C CA . ILE A 1 117 ? 12.845 -6.432 -15.772 1.00 94.12 117 ILE A CA 1
ATOM 948 C C . ILE A 1 117 ? 12.860 -6.919 -17.230 1.00 94.12 117 ILE A C 1
ATOM 950 O O . ILE A 1 117 ? 13.892 -6.851 -17.898 1.00 94.12 117 ILE A O 1
ATOM 954 N N . VAL A 1 118 ? 11.722 -7.385 -17.758 1.00 93.94 118 VAL A N 1
ATOM 955 C CA . VAL A 1 118 ? 11.614 -7.779 -19.174 1.00 93.94 118 VAL A CA 1
ATOM 956 C C . VAL A 1 118 ? 11.885 -6.590 -20.100 1.00 93.94 118 VAL A C 1
ATOM 958 O O . VAL A 1 118 ? 12.561 -6.757 -21.118 1.00 93.94 118 VAL A O 1
ATOM 961 N N . TYR A 1 119 ? 11.393 -5.394 -19.761 1.00 92.88 119 TYR A N 1
ATOM 962 C CA . TYR A 1 119 ? 11.688 -4.174 -20.512 1.00 92.88 119 TYR A CA 1
ATOM 963 C C . TYR A 1 119 ? 13.188 -3.853 -20.499 1.00 92.88 119 TYR A C 1
ATOM 965 O O . TYR A 1 119 ? 13.766 -3.608 -21.561 1.00 92.88 119 TYR A O 1
ATOM 973 N N . LEU A 1 120 ? 13.828 -3.926 -19.332 1.00 91.56 120 LEU A N 1
ATOM 974 C CA . LEU A 1 120 ? 15.255 -3.666 -19.161 1.00 91.56 120 LEU A CA 1
ATOM 975 C C . LEU A 1 120 ? 16.135 -4.617 -19.965 1.00 91.56 120 LEU A C 1
ATOM 977 O O . LEU A 1 120 ? 17.051 -4.172 -20.648 1.00 91.56 120 LEU A O 1
ATOM 981 N N . ILE A 1 121 ? 15.836 -5.917 -19.940 1.00 91.38 121 ILE A N 1
ATOM 982 C CA . ILE A 1 121 ? 16.595 -6.919 -20.702 1.00 91.38 121 ILE A CA 1
ATOM 983 C C . ILE A 1 121 ? 16.505 -6.637 -22.208 1.00 91.38 121 ILE A C 1
ATOM 985 O O . ILE A 1 121 ? 17.503 -6.734 -22.918 1.00 91.38 121 ILE A O 1
ATOM 989 N N . ARG A 1 122 ? 15.322 -6.259 -22.708 1.00 90.38 122 ARG A N 1
ATOM 990 C CA . ARG A 1 122 ? 15.111 -5.970 -24.137 1.00 90.38 122 ARG A CA 1
ATOM 991 C C . ARG A 1 122 ? 15.790 -4.684 -24.602 1.00 90.38 122 ARG A C 1
ATOM 993 O O . ARG A 1 122 ? 16.176 -4.599 -25.763 1.00 90.38 122 ARG A O 1
ATOM 1000 N N . ASN A 1 123 ? 15.926 -3.700 -23.718 1.00 88.00 123 ASN A N 1
ATOM 1001 C CA . ASN A 1 123 ? 16.426 -2.365 -24.048 1.00 88.00 123 ASN A CA 1
ATOM 1002 C C . ASN A 1 123 ? 17.789 -2.061 -23.407 1.00 88.00 123 ASN A C 1
ATOM 1004 O O . ASN A 1 123 ? 18.178 -0.900 -23.329 1.00 88.00 123 ASN A O 1
ATOM 1008 N N . PHE A 1 124 ? 18.529 -3.092 -22.989 1.00 79.81 124 PHE A N 1
ATOM 1009 C CA . PHE A 1 124 ? 19.757 -2.978 -22.193 1.00 79.81 124 PHE A CA 1
ATOM 1010 C C . PHE A 1 124 ? 20.828 -2.045 -22.790 1.00 79.81 124 PHE A C 1
ATOM 1012 O O . PHE A 1 124 ? 21.585 -1.415 -22.060 1.00 79.81 124 PHE A O 1
ATOM 1019 N N . TYR A 1 125 ? 20.882 -1.920 -24.118 1.00 75.56 125 TYR A N 1
ATOM 1020 C CA . TYR A 1 125 ? 21.859 -1.077 -24.818 1.00 75.56 125 TYR A CA 1
ATOM 1021 C C . TYR A 1 125 ? 21.453 0.403 -24.937 1.00 75.56 125 TYR A C 1
ATOM 1023 O O . TYR A 1 125 ? 22.208 1.199 -25.494 1.00 75.56 125 TYR A O 1
ATOM 1031 N N . GLN A 1 126 ? 20.271 0.794 -24.454 1.00 69.88 126 GLN A N 1
ATOM 1032 C CA . GLN A 1 126 ? 19.786 2.173 -24.523 1.00 69.88 126 GLN A CA 1
ATOM 1033 C C . GLN A 1 126 ? 20.165 2.928 -23.236 1.00 69.88 126 GLN A C 1
ATOM 1035 O O . GLN A 1 126 ? 19.828 2.509 -22.134 1.00 69.88 126 GLN A O 1
ATOM 1040 N N . GLY A 1 127 ? 20.872 4.056 -23.368 1.00 63.97 127 GLY A N 1
ATOM 1041 C CA . GLY A 1 127 ? 21.548 4.787 -22.280 1.00 63.97 127 GLY A CA 1
ATOM 1042 C C . GLY A 1 127 ? 20.679 5.478 -21.212 1.00 63.97 127 GLY A C 1
ATOM 1043 O O . GLY A 1 127 ? 21.144 6.430 -20.599 1.00 63.97 127 GLY A O 1
ATOM 1044 N N . PHE A 1 128 ? 19.443 5.032 -20.966 1.00 71.06 128 PHE A N 1
ATOM 1045 C CA . PHE A 1 128 ? 18.519 5.592 -19.961 1.00 71.06 128 PHE A CA 1
ATOM 1046 C C . PHE A 1 128 ? 18.267 4.640 -18.770 1.00 71.06 128 PHE A C 1
ATOM 1048 O O . PHE A 1 128 ? 17.216 4.686 -18.132 1.00 71.06 128 PHE A O 1
ATOM 1055 N N . MET A 1 129 ? 19.238 3.774 -18.463 1.00 81.62 129 MET A N 1
ATOM 1056 C CA . MET A 1 129 ? 19.113 2.681 -17.486 1.00 81.62 129 MET A CA 1
ATOM 1057 C C . MET A 1 129 ? 18.893 3.151 -16.035 1.00 81.62 129 MET A C 1
ATOM 1059 O O . MET A 1 129 ? 18.267 2.451 -15.244 1.00 81.62 129 MET A O 1
ATOM 1063 N N . GLU A 1 130 ? 19.391 4.335 -15.668 1.00 87.69 130 GLU A N 1
ATOM 1064 C CA . GLU A 1 130 ? 19.365 4.823 -14.281 1.00 87.69 130 GLU A CA 1
ATOM 1065 C C . GLU A 1 130 ? 17.939 4.989 -13.739 1.00 87.69 130 GLU A C 1
ATOM 1067 O O . GLU A 1 130 ? 17.630 4.525 -12.642 1.00 87.69 130 GLU A O 1
ATOM 1072 N N . MET A 1 131 ? 17.045 5.597 -14.525 1.00 89.62 131 MET A N 1
ATOM 1073 C CA . MET A 1 131 ? 15.658 5.840 -14.107 1.00 89.62 131 MET A CA 1
ATOM 1074 C C . MET A 1 131 ? 14.867 4.539 -13.961 1.00 89.62 131 MET A C 1
ATOM 1076 O O . MET A 1 131 ? 14.025 4.434 -13.073 1.00 89.62 131 MET A O 1
ATOM 1080 N N . GLU A 1 132 ? 15.171 3.538 -14.785 1.00 91.56 132 GLU A N 1
ATOM 1081 C CA . GLU A 1 132 ? 14.567 2.206 -14.706 1.00 91.56 132 GLU A CA 1
ATOM 1082 C C . GLU A 1 132 ? 15.029 1.464 -13.442 1.00 91.56 132 GLU A C 1
ATOM 1084 O O . GLU A 1 132 ? 14.225 0.868 -12.731 1.00 91.56 132 GLU A O 1
ATOM 1089 N N . ILE A 1 133 ? 16.313 1.575 -13.075 1.00 92.56 133 ILE A N 1
ATOM 1090 C CA . ILE A 1 133 ? 16.829 1.012 -11.815 1.00 92.56 133 ILE A CA 1
ATOM 1091 C C . ILE A 1 133 ? 16.158 1.677 -10.606 1.00 92.56 133 ILE A C 1
ATOM 1093 O O . ILE A 1 133 ? 15.780 0.994 -9.650 1.00 92.56 133 ILE A O 1
ATOM 1097 N N . ILE A 1 134 ? 15.974 3.001 -10.638 1.00 94.75 134 ILE A N 1
ATOM 1098 C CA . ILE A 1 134 ? 15.256 3.723 -9.579 1.00 94.75 134 ILE A CA 1
ATOM 1099 C C . ILE A 1 134 ? 13.788 3.272 -9.534 1.00 94.75 134 ILE A C 1
ATOM 1101 O O . ILE A 1 134 ? 13.255 3.030 -8.448 1.00 94.75 134 ILE A O 1
ATOM 1105 N N . TYR A 1 135 ? 13.134 3.100 -10.685 1.00 95.12 135 TYR A N 1
ATOM 1106 C CA . TYR A 1 135 ? 11.756 2.613 -10.760 1.00 95.12 135 TYR A CA 1
ATOM 1107 C C . TYR A 1 135 ? 11.614 1.195 -10.175 1.00 95.12 135 TYR A C 1
ATOM 1109 O O . TYR A 1 135 ? 10.746 0.966 -9.323 1.00 95.12 135 TYR A O 1
ATOM 1117 N N . LEU A 1 136 ? 12.529 0.273 -10.498 1.00 95.62 136 LEU A N 1
ATOM 1118 C CA . LEU A 1 136 ? 12.627 -1.042 -9.851 1.00 95.62 136 LEU A CA 1
ATOM 1119 C C . LEU A 1 136 ? 12.805 -0.934 -8.332 1.00 95.62 136 LEU A C 1
ATOM 1121 O O . LEU A 1 136 ? 12.153 -1.662 -7.576 1.00 95.62 136 LEU A O 1
ATOM 1125 N N . ALA A 1 137 ? 13.648 -0.014 -7.858 1.00 96.81 137 ALA A N 1
ATOM 1126 C CA . ALA A 1 137 ? 13.838 0.201 -6.427 1.00 96.81 137 ALA A CA 1
ATOM 1127 C C . ALA A 1 137 ? 12.523 0.611 -5.741 1.00 96.81 137 ALA A C 1
ATOM 1129 O O . ALA A 1 137 ? 12.212 0.099 -4.665 1.00 96.81 137 ALA A O 1
ATOM 1130 N N . PHE A 1 138 ? 11.687 1.441 -6.375 1.00 97.81 138 PHE A N 1
ATOM 1131 C CA . PHE A 1 138 ? 10.356 1.769 -5.851 1.00 97.81 138 PHE A CA 1
ATOM 1132 C C . PHE A 1 138 ? 9.432 0.549 -5.747 1.00 97.81 138 PHE A C 1
ATOM 1134 O O . PHE A 1 138 ? 8.697 0.433 -4.761 1.00 97.81 138 PHE A O 1
ATOM 1141 N N . HIS A 1 139 ? 9.463 -0.377 -6.712 1.00 97.69 139 HIS A N 1
ATOM 1142 C CA . HIS A 1 139 ? 8.721 -1.639 -6.600 1.00 97.69 139 HIS A CA 1
ATOM 1143 C C . HIS A 1 139 ? 9.136 -2.416 -5.348 1.00 97.69 139 HIS A C 1
ATOM 1145 O O . HIS A 1 139 ? 8.277 -2.814 -4.555 1.00 97.69 139 HIS A O 1
ATOM 1151 N N . ILE A 1 140 ? 10.445 -2.567 -5.140 1.00 98.25 140 ILE A N 1
ATOM 1152 C CA . ILE A 1 140 ? 11.015 -3.278 -3.991 1.00 98.25 140 ILE A CA 1
ATOM 1153 C C . ILE A 1 140 ? 10.639 -2.584 -2.678 1.00 98.25 140 ILE A C 1
ATOM 1155 O O . ILE A 1 140 ? 10.190 -3.251 -1.746 1.00 98.25 140 ILE A O 1
ATOM 1159 N N . LEU A 1 141 ? 10.752 -1.256 -2.605 1.00 98.44 141 LEU A N 1
ATOM 1160 C CA . LEU A 1 141 ? 10.408 -0.479 -1.411 1.00 98.44 141 LEU A CA 1
ATOM 1161 C C . LEU A 1 141 ? 8.930 -0.619 -1.033 1.00 98.44 141 LEU A C 1
ATOM 1163 O O . LEU A 1 141 ? 8.612 -0.794 0.144 1.00 98.44 141 LEU A O 1
ATOM 1167 N N . VAL A 1 142 ? 8.020 -0.598 -2.012 1.00 98.50 142 VAL A N 1
ATOM 1168 C CA . VAL A 1 142 ? 6.589 -0.823 -1.758 1.00 98.50 142 VAL A CA 1
ATOM 1169 C C . VAL A 1 142 ? 6.341 -2.243 -1.245 1.00 98.50 142 VAL A C 1
ATOM 1171 O O . VAL A 1 142 ? 5.641 -2.413 -0.246 1.00 98.50 142 VAL A O 1
ATOM 1174 N N . ILE A 1 143 ? 6.925 -3.264 -1.882 1.00 98.62 143 ILE A N 1
ATOM 1175 C CA . ILE A 1 143 ? 6.793 -4.666 -1.448 1.00 98.62 143 ILE A CA 1
ATOM 1176 C C . ILE A 1 143 ? 7.308 -4.825 -0.015 1.00 98.62 143 ILE A C 1
ATOM 1178 O O . ILE A 1 143 ? 6.610 -5.376 0.838 1.00 98.62 143 ILE A O 1
ATOM 1182 N N . PHE A 1 144 ? 8.493 -4.289 0.270 1.00 98.50 144 PHE A N 1
ATOM 1183 C CA . PHE A 1 144 ? 9.094 -4.317 1.597 1.00 98.50 144 PHE A CA 1
ATOM 1184 C C . PHE A 1 144 ? 8.210 -3.622 2.639 1.00 98.50 144 PHE A C 1
ATOM 1186 O O . PHE A 1 144 ? 7.946 -4.192 3.699 1.00 98.50 144 PHE A O 1
ATOM 1193 N N . GLY A 1 145 ? 7.670 -2.443 2.323 1.00 98.25 145 GLY A N 1
ATOM 1194 C CA . GLY A 1 145 ? 6.736 -1.729 3.193 1.00 98.25 145 GLY A CA 1
ATOM 1195 C C . GLY A 1 145 ? 5.477 -2.541 3.515 1.00 98.25 145 GLY A C 1
ATOM 1196 O O . GLY A 1 145 ? 5.015 -2.535 4.657 1.00 98.25 145 GLY A O 1
ATOM 1197 N N . ILE A 1 146 ? 4.951 -3.307 2.555 1.00 98.38 146 ILE A N 1
ATOM 1198 C CA . ILE A 1 146 ? 3.789 -4.178 2.785 1.00 98.38 146 ILE A CA 1
ATOM 1199 C C . ILE A 1 146 ? 4.166 -5.400 3.635 1.00 98.38 146 ILE A C 1
ATOM 1201 O O . ILE A 1 146 ? 3.379 -5.806 4.489 1.00 98.38 146 ILE A O 1
ATOM 1205 N N . ILE A 1 147 ? 5.365 -5.969 3.474 1.00 98.31 147 ILE A N 1
ATOM 1206 C CA . ILE A 1 147 ? 5.863 -7.043 4.354 1.00 98.31 147 ILE A CA 1
ATOM 1207 C C . ILE A 1 147 ? 5.976 -6.536 5.796 1.00 98.31 147 ILE A C 1
ATOM 1209 O O . ILE A 1 147 ? 5.516 -7.204 6.725 1.00 98.31 147 ILE A O 1
ATOM 1213 N N . LEU A 1 148 ? 6.537 -5.337 5.995 1.00 98.19 148 LEU A N 1
ATOM 1214 C CA . LEU A 1 148 ? 6.597 -4.694 7.309 1.00 98.19 148 LEU A CA 1
ATOM 1215 C C . LEU A 1 148 ? 5.198 -4.472 7.890 1.00 98.19 148 LEU A C 1
ATOM 1217 O O . LEU A 1 148 ? 4.969 -4.790 9.060 1.00 98.19 148 LEU A O 1
ATOM 1221 N N . TYR A 1 149 ? 4.250 -4.010 7.068 1.00 97.81 149 TYR A N 1
ATOM 1222 C CA . TYR A 1 149 ? 2.852 -3.906 7.472 1.00 97.81 149 TYR A CA 1
ATOM 1223 C C . TYR A 1 149 ? 2.270 -5.264 7.878 1.00 97.81 149 TYR A C 1
ATOM 1225 O O . TYR A 1 149 ? 1.584 -5.338 8.889 1.00 97.81 149 TYR A O 1
ATOM 1233 N N . GLY A 1 150 ? 2.562 -6.348 7.154 1.00 96.94 150 GLY A N 1
ATOM 1234 C CA . GLY A 1 150 ? 2.125 -7.701 7.514 1.00 96.94 150 GLY A CA 1
ATOM 1235 C C . GLY A 1 150 ? 2.600 -8.107 8.910 1.00 96.94 150 GLY A C 1
ATOM 1236 O O . GLY A 1 150 ? 1.800 -8.534 9.738 1.00 96.94 150 GLY A O 1
ATOM 1237 N N . ARG A 1 151 ? 3.876 -7.855 9.231 1.00 96.50 151 ARG A N 1
ATOM 1238 C CA . ARG A 1 151 ? 4.416 -8.107 10.580 1.00 96.50 151 ARG A CA 1
ATOM 1239 C C . ARG A 1 151 ? 3.756 -7.235 11.646 1.00 96.50 151 ARG A C 1
ATOM 1241 O O . ARG A 1 151 ? 3.525 -7.698 12.761 1.00 96.50 151 ARG A O 1
ATOM 1248 N N . TYR A 1 152 ? 3.491 -5.969 11.328 1.00 96.50 152 TYR A N 1
ATOM 1249 C CA . TYR A 1 152 ? 2.752 -5.060 12.202 1.00 96.50 152 TYR A CA 1
ATOM 1250 C C . TYR A 1 152 ? 1.314 -5.545 12.435 1.00 96.50 152 TYR A C 1
ATOM 1252 O O . TYR A 1 152 ? 0.856 -5.557 13.578 1.00 96.50 152 TYR A O 1
ATOM 1260 N N . TYR A 1 153 ? 0.630 -5.979 11.376 1.00 94.75 153 TYR A N 1
ATOM 1261 C CA . TYR A 1 153 ? -0.724 -6.519 11.414 1.00 94.75 153 TYR A CA 1
ATOM 1262 C C . TYR A 1 153 ? -0.785 -7.732 12.332 1.00 94.75 153 TYR A C 1
ATOM 1264 O O . TYR A 1 153 ? -1.589 -7.744 13.260 1.00 94.75 153 TYR A O 1
ATOM 1272 N N . ASP A 1 154 ? 0.086 -8.719 12.110 1.00 93.81 154 ASP A N 1
ATOM 1273 C CA . ASP A 1 154 ? 0.070 -9.950 12.894 1.00 93.81 154 ASP A CA 1
ATOM 1274 C C . ASP A 1 154 ? 0.319 -9.607 14.373 1.00 93.81 154 ASP A C 1
ATOM 1276 O O . ASP A 1 154 ? -0.482 -9.961 15.231 1.00 93.81 154 ASP A O 1
ATOM 1280 N N . LYS A 1 155 ? 1.311 -8.769 14.698 1.00 92.56 155 LYS A N 1
ATOM 1281 C CA . LYS A 1 155 ? 1.532 -8.328 16.091 1.00 92.56 155 LYS A CA 1
ATOM 1282 C C . LYS A 1 155 ? 0.336 -7.600 16.719 1.00 92.56 155 LYS A C 1
ATOM 1284 O O . LYS A 1 155 ? 0.091 -7.768 17.908 1.00 92.56 155 LYS A O 1
ATOM 1289 N N . THR A 1 156 ? -0.379 -6.779 15.952 1.00 92.50 156 THR A N 1
ATOM 1290 C CA . THR A 1 156 ? -1.449 -5.909 16.476 1.00 92.50 156 THR A CA 1
ATOM 1291 C C . THR A 1 156 ? -2.795 -6.629 16.587 1.00 92.50 156 THR A C 1
ATOM 1293 O O . THR A 1 156 ? -3.599 -6.290 17.451 1.00 92.50 156 THR A O 1
ATOM 1296 N N . PHE A 1 157 ? -3.055 -7.621 15.730 1.00 90.06 157 PHE A N 1
ATOM 1297 C CA . PHE A 1 157 ? -4.381 -8.221 15.548 1.00 90.06 157 PHE A CA 1
ATOM 1298 C C . PHE A 1 157 ? -4.428 -9.747 15.771 1.00 90.06 157 PHE A C 1
ATOM 1300 O O . PHE A 1 157 ? -5.428 -10.367 15.424 1.00 90.06 157 PHE A O 1
ATOM 1307 N N . THR A 1 158 ? -3.389 -10.371 16.347 1.00 80.00 158 THR A N 1
ATOM 1308 C CA . THR A 1 158 ? -3.358 -11.836 16.598 1.00 80.00 158 THR A CA 1
ATOM 1309 C C . THR A 1 158 ? -4.364 -12.305 17.660 1.00 80.00 158 THR A C 1
ATOM 1311 O O . THR A 1 158 ? -4.855 -13.423 17.568 1.00 80.00 158 THR A O 1
ATOM 1314 N N . ASN A 1 159 ? -4.727 -11.463 18.633 1.00 84.19 159 ASN A N 1
ATOM 1315 C CA . ASN A 1 159 ? -5.535 -11.866 19.797 1.00 84.19 159 ASN A CA 1
ATOM 1316 C C . ASN A 1 159 ? -6.972 -11.316 19.766 1.00 84.19 159 ASN A C 1
ATOM 1318 O O . ASN A 1 159 ? -7.464 -10.813 20.776 1.00 84.19 159 ASN A O 1
ATOM 1322 N N . ILE A 1 160 ? -7.631 -11.342 18.606 1.00 85.75 160 ILE A N 1
ATOM 1323 C CA . ILE A 1 160 ? -9.026 -10.889 18.487 1.00 85.75 160 ILE A CA 1
ATOM 1324 C C . ILE A 1 160 ? -9.953 -11.990 19.002 1.00 85.75 160 ILE A C 1
ATOM 1326 O O . ILE A 1 160 ? -9.892 -13.123 18.528 1.00 85.75 160 ILE A O 1
ATOM 1330 N N . GLN A 1 161 ? -10.810 -11.646 19.960 1.00 86.38 161 GLN A N 1
ATOM 1331 C CA . GLN A 1 161 ? -11.821 -12.556 20.492 1.00 86.38 161 GLN A CA 1
ATOM 1332 C C . GLN A 1 161 ? -13.088 -12.470 19.641 1.00 86.38 161 GLN A C 1
ATOM 1334 O O . GLN A 1 161 ? -13.475 -11.383 19.209 1.00 86.38 161 GLN A O 1
ATOM 1339 N N . ILE A 1 162 ? -13.712 -13.618 19.389 1.00 85.62 162 ILE A N 1
ATOM 1340 C CA . ILE A 1 162 ? -14.981 -13.711 18.670 1.00 85.62 162 ILE A CA 1
ATOM 1341 C C . ILE A 1 162 ? -16.043 -14.049 19.709 1.00 85.62 162 ILE A C 1
ATOM 1343 O O . ILE A 1 162 ? -15.993 -15.118 20.314 1.00 85.62 162 ILE A O 1
ATOM 1347 N N . GLU A 1 163 ? -16.962 -13.120 19.937 1.00 84.00 163 GLU A N 1
ATOM 1348 C CA . GLU A 1 163 ? -18.165 -13.345 20.731 1.00 84.00 163 GLU A CA 1
ATOM 1349 C C . GLU A 1 163 ? -19.310 -13.663 19.755 1.00 84.00 163 GLU A C 1
ATOM 1351 O O . GLU A 1 163 ? -19.592 -12.863 18.857 1.00 84.00 163 GLU A O 1
ATOM 1356 N N . SER A 1 164 ? -19.903 -14.852 19.899 1.00 68.94 164 SER A N 1
ATOM 1357 C CA . SER A 1 164 ? -21.046 -15.353 19.118 1.00 68.94 164 SER A CA 1
ATOM 1358 C C . SER A 1 164 ? -22.351 -15.222 19.888 1.00 68.94 164 SER A C 1
ATOM 1360 O O . SER A 1 164 ? -22.323 -15.616 21.079 1.00 68.94 164 SER A O 1
#